Protein AF-A0A5E4V5P6-F1 (afdb_monomer)

Foldseek 3Di:
DKKFAWAQPPVNPDTHRDDQVCQVVQVLLVVLVVVCVVVVWDKDFDADLDDLVDDDDGRNMMDTPDDDDPVDPVNVVNCCQQPNPPNPHPSRRM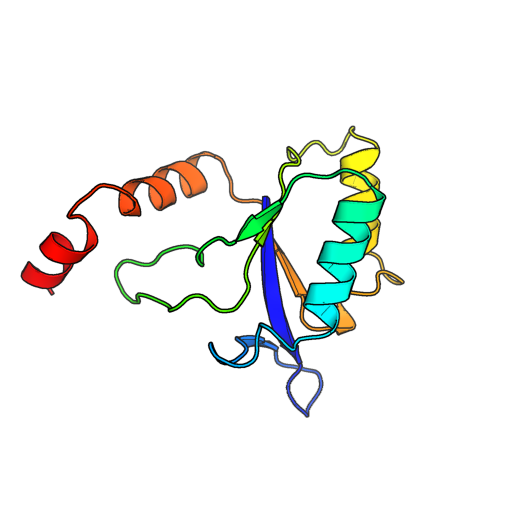DDDDDDPVSVVVSVVCVPPCNVVVSVVVD

Nearest PDB structures (foldseek):
  2zv3-assembly3_F  TM=4.871E-01  e=1.770E+00  Methanocaldococcus jannaschii DSM 2661
  4c3k-assembly2_C  TM=4.086E-01  e=1.364E+00  Synechococcus elongatus
  3erj-assembly1_A  TM=5.408E-01  e=3.867E+00  Archaeoglobus fulgidus
  1ufl-assembly1_C  TM=3.285E-01  e=2.980E+00  Thermus thermophilus HB8

Structure (mmCIF, N/CA/C/O backbone):
data_AF-A0A5E4V5P6-F1
#
_entry.id   AF-A0A5E4V5P6-F1
#
loop_
_atom_site.group_PDB
_atom_site.id
_atom_site.type_symbol
_atom_site.label_atom_id
_atom_site.label_alt_id
_atom_site.label_comp_id
_atom_site.label_asym_id
_atom_site.label_entity_id
_atom_site.label_seq_id
_atom_site.pdbx_PDB_ins_code
_atom_site.Cartn_x
_atom_site.Cartn_y
_atom_site.Cartn_z
_atom_site.occupancy
_atom_site.B_iso_or_equiv
_atom_site.auth_seq_id
_atom_site.auth_comp_id
_atom_site.auth_asym_id
_atom_site.auth_atom_id
_atom_site.pdbx_PDB_model_num
ATOM 1 N N . MET A 1 1 ? -5.940 3.086 -3.139 1.00 87.69 1 MET A N 1
ATOM 2 C CA . MET A 1 1 ? -4.760 3.449 -2.304 1.00 87.69 1 MET A CA 1
ATOM 3 C C . MET A 1 1 ? -3.826 2.247 -2.245 1.00 87.69 1 MET A C 1
ATOM 5 O O . MET A 1 1 ? -4.222 1.208 -2.758 1.00 87.69 1 MET A O 1
ATOM 9 N N . PHE A 1 2 ? -2.615 2.333 -1.688 1.00 87.19 2 PHE A N 1
ATOM 10 C CA . PHE A 1 2 ? -1.760 1.142 -1.559 1.00 87.19 2 PHE A CA 1
ATOM 11 C C . PHE A 1 2 ? -0.961 1.113 -0.256 1.00 87.19 2 PHE A C 1
ATOM 13 O O . PHE A 1 2 ? -0.797 2.131 0.416 1.00 87.19 2 PHE A O 1
ATOM 20 N N . VAL A 1 3 ? -0.489 -0.080 0.098 1.00 83.88 3 VAL A N 1
ATOM 21 C CA . VAL A 1 3 ? 0.260 -0.351 1.324 1.00 83.88 3 VAL A CA 1
ATOM 22 C C . VAL A 1 3 ? 1.621 -0.952 0.986 1.00 83.88 3 VAL A C 1
ATOM 24 O O . VAL A 1 3 ? 1.712 -1.914 0.220 1.00 83.88 3 VAL A O 1
ATOM 27 N N . GLU A 1 4 ? 2.682 -0.408 1.584 1.00 86.19 4 GLU A N 1
ATOM 28 C CA . GLU A 1 4 ? 4.014 -1.015 1.579 1.00 86.19 4 GLU A CA 1
ATOM 29 C C . GLU A 1 4 ? 4.346 -1.654 2.921 1.00 86.19 4 GLU A C 1
ATOM 31 O O . GLU A 1 4 ? 4.082 -1.088 3.980 1.00 86.19 4 GLU A O 1
ATOM 36 N N . PHE A 1 5 ? 5.026 -2.796 2.861 1.00 83.06 5 PHE A N 1
ATOM 37 C CA . PHE A 1 5 ? 5.515 -3.523 4.025 1.00 83.06 5 PHE A CA 1
ATOM 38 C C . PHE A 1 5 ? 7.032 -3.357 4.133 1.00 83.06 5 PHE A C 1
ATOM 40 O O . PHE A 1 5 ? 7.780 -3.553 3.172 1.00 83.06 5 PHE A O 1
ATOM 47 N N . ARG A 1 6 ? 7.483 -2.950 5.311 1.00 77.94 6 ARG A N 1
ATOM 48 C CA . ARG A 1 6 ? 8.862 -2.618 5.658 1.00 77.94 6 ARG A CA 1
ATOM 49 C C . ARG A 1 6 ? 9.216 -3.274 6.987 1.00 77.94 6 ARG A C 1
ATOM 51 O O . ARG A 1 6 ? 8.369 -3.493 7.846 1.00 77.94 6 ARG A O 1
ATOM 58 N N . ARG A 1 7 ? 10.496 -3.563 7.167 1.00 73.12 7 ARG A N 1
ATOM 59 C CA . ARG A 1 7 ? 11.092 -3.967 8.433 1.00 73.12 7 ARG A CA 1
ATOM 60 C C . ARG A 1 7 ? 11.441 -2.728 9.231 1.00 73.12 7 ARG A C 1
ATOM 62 O O . ARG A 1 7 ? 12.024 -1.803 8.679 1.00 73.12 7 ARG A O 1
ATOM 69 N N . ILE A 1 8 ? 11.131 -2.709 10.521 1.00 68.62 8 ILE A N 1
ATOM 70 C CA . ILE A 1 8 ? 11.752 -1.729 11.413 1.00 68.62 8 ILE A CA 1
ATOM 71 C C . ILE A 1 8 ? 13.180 -2.200 11.679 1.00 68.62 8 ILE A C 1
ATOM 73 O O . ILE A 1 8 ? 13.395 -3.374 11.997 1.00 68.62 8 ILE A O 1
ATOM 77 N N . ASP A 1 9 ? 14.153 -1.314 11.490 1.00 65.81 9 ASP A N 1
ATOM 78 C CA . ASP A 1 9 ? 15.552 -1.625 11.756 1.00 65.81 9 ASP A CA 1
ATOM 79 C C . ASP A 1 9 ? 15.766 -1.991 13.236 1.00 65.81 9 ASP A C 1
ATOM 81 O O . ASP A 1 9 ? 14.967 -1.660 14.115 1.00 65.81 9 ASP A O 1
ATOM 85 N N . GLY A 1 10 ? 16.863 -2.691 13.541 1.00 58.47 10 GLY A N 1
ATOM 86 C CA . GLY A 1 10 ? 17.157 -3.148 14.908 1.00 58.47 10 GLY A CA 1
ATOM 87 C C . GLY A 1 10 ? 17.304 -2.022 15.944 1.00 58.47 10 GLY A C 1
ATOM 88 O O . GLY A 1 10 ? 17.339 -2.300 17.139 1.00 58.47 10 GLY A O 1
ATOM 89 N N . ASN A 1 11 ? 17.363 -0.765 15.494 1.00 60.16 11 ASN A N 1
ATOM 90 C CA . ASN A 1 11 ? 17.484 0.427 16.327 1.00 60.16 11 ASN A CA 1
ATOM 91 C C . ASN A 1 11 ? 16.141 1.145 16.547 1.00 60.16 11 ASN A C 1
ATOM 93 O O . ASN A 1 11 ? 16.105 2.140 17.274 1.00 60.16 11 ASN A O 1
ATOM 97 N N . GLY A 1 12 ? 15.052 0.674 15.928 1.00 58.06 12 GLY A N 1
ATOM 98 C CA . GLY A 1 12 ? 13.719 1.264 16.045 1.00 58.06 12 GLY A CA 1
ATOM 99 C C . GLY A 1 12 ? 13.571 2.634 15.376 1.00 58.06 12 GLY A C 1
ATOM 100 O O . GLY A 1 12 ? 12.635 3.361 15.702 1.00 58.06 12 G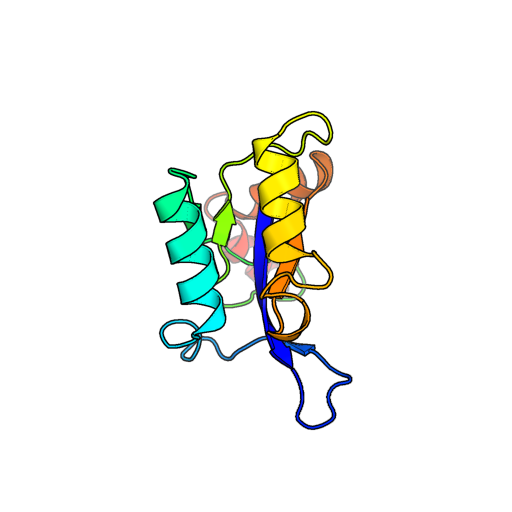LY A O 1
ATOM 101 N N . LYS A 1 13 ? 14.504 3.030 14.500 1.00 51.88 13 LYS A N 1
ATOM 102 C CA . LYS A 1 13 ? 14.586 4.394 13.937 1.00 51.88 13 LYS A CA 1
ATOM 103 C C . LYS A 1 13 ? 14.523 4.441 12.412 1.00 51.88 13 LYS A C 1
ATOM 105 O O . LYS A 1 13 ? 14.202 5.491 11.860 1.00 51.88 13 LYS A O 1
ATOM 110 N N . GLY A 1 14 ? 14.802 3.331 11.742 1.00 57.97 14 GLY A N 1
ATOM 111 C CA . GLY A 1 14 ? 14.756 3.181 10.291 1.00 57.97 14 GLY A CA 1
ATOM 112 C C . GLY A 1 14 ? 13.708 2.162 9.853 1.00 57.97 14 GLY A C 1
ATOM 113 O O . GLY A 1 14 ? 13.328 1.266 10.604 1.00 57.97 14 GLY A O 1
ATOM 114 N N . GLN A 1 15 ? 13.225 2.311 8.621 1.00 65.19 15 GLN A N 1
ATOM 115 C CA . GLN A 1 15 ? 12.338 1.343 7.980 1.00 65.19 15 GLN A CA 1
ATOM 116 C C . GLN A 1 15 ? 12.968 0.861 6.673 1.00 65.19 15 GLN A C 1
ATOM 118 O O . GLN A 1 15 ? 13.105 1.639 5.726 1.00 65.19 15 GLN A O 1
ATOM 123 N N . GLU A 1 16 ? 13.313 -0.419 6.613 1.00 68.12 16 GLU A N 1
ATOM 124 C CA . GLU A 1 16 ? 13.917 -1.066 5.451 1.00 68.12 16 GLU A CA 1
ATOM 125 C C . GLU A 1 16 ? 12.860 -1.787 4.623 1.00 68.12 16 GLU A C 1
ATOM 127 O O . GLU A 1 16 ? 11.961 -2.432 5.156 1.00 68.12 16 GLU A O 1
ATOM 132 N N . ILE A 1 17 ? 12.952 -1.701 3.300 1.00 67.44 17 ILE A N 1
ATOM 133 C C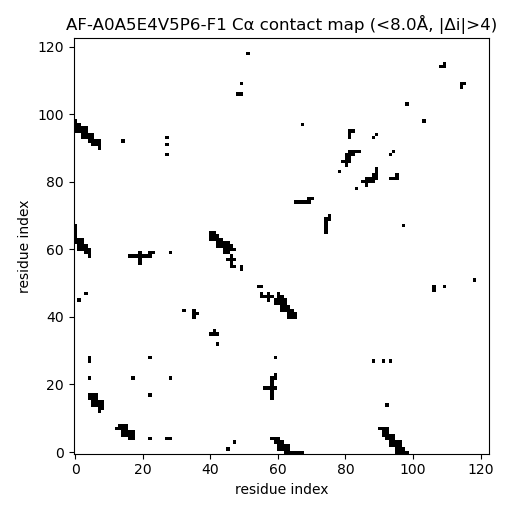A . ILE A 1 17 ? 12.065 -2.475 2.432 1.00 67.44 17 ILE A CA 1
ATOM 134 C C . ILE A 1 17 ? 12.431 -3.960 2.575 1.00 67.44 17 ILE A C 1
ATOM 136 O O . ILE A 1 17 ? 13.597 -4.327 2.437 1.00 67.44 17 ILE A O 1
ATOM 140 N N . ILE A 1 18 ? 11.433 -4.810 2.820 1.00 74.06 18 ILE A N 1
ATOM 141 C CA . ILE A 1 18 ? 11.622 -6.253 3.032 1.00 74.06 18 ILE A CA 1
ATOM 142 C C . ILE A 1 18 ? 12.172 -6.936 1.779 1.00 74.06 18 ILE A C 1
ATOM 144 O O . ILE A 1 18 ? 11.917 -6.481 0.657 1.00 74.06 18 ILE A O 1
ATOM 148 N N . ALA A 1 19 ? 12.940 -8.019 1.928 1.00 75.12 19 ALA A N 1
ATOM 149 C CA . ALA A 1 19 ? 13.473 -8.720 0.765 1.00 75.12 19 ALA A CA 1
ATOM 150 C C . ALA A 1 19 ? 12.343 -9.364 -0.062 1.00 75.12 19 ALA A C 1
ATOM 152 O O . ALA A 1 19 ? 11.316 -9.789 0.465 1.00 75.12 19 ALA A O 1
ATOM 153 N N . ALA A 1 20 ? 12.534 -9.474 -1.380 1.00 76.38 20 ALA A N 1
ATOM 154 C CA . ALA A 1 20 ? 11.501 -9.970 -2.300 1.00 76.38 20 ALA A CA 1
ATOM 155 C C . ALA A 1 20 ? 11.044 -11.418 -2.042 1.00 76.38 20 ALA A C 1
ATOM 157 O O . ALA A 1 20 ? 9.989 -11.815 -2.517 1.00 76.38 20 ALA A O 1
ATOM 158 N N . HIS A 1 21 ? 11.805 -12.209 -1.287 1.00 78.44 21 HIS A N 1
ATOM 159 C CA . HIS A 1 21 ? 11.417 -13.567 -0.898 1.00 78.44 21 HIS A CA 1
ATOM 160 C C . HIS A 1 21 ? 10.742 -13.631 0.484 1.00 78.44 21 HIS A C 1
ATOM 162 O O . HIS A 1 21 ? 10.143 -14.647 0.817 1.00 78.44 21 HIS A O 1
ATOM 168 N N . GLU A 1 22 ? 10.804 -12.561 1.281 1.00 83.62 22 GLU A N 1
ATOM 169 C CA . GLU A 1 22 ? 10.324 -12.549 2.672 1.00 83.62 22 GLU A CA 1
ATOM 170 C C . GLU A 1 22 ? 8.855 -12.146 2.799 1.00 83.62 22 GLU A C 1
ATOM 172 O O . GLU A 1 22 ? 8.217 -12.441 3.809 1.00 83.62 22 GLU A O 1
ATOM 177 N N . TRP A 1 23 ? 8.301 -11.468 1.788 1.00 83.69 23 TRP A N 1
ATOM 178 C CA . TRP A 1 23 ? 6.972 -10.862 1.902 1.00 83.69 23 TRP A CA 1
ATOM 179 C C . TRP A 1 23 ? 5.858 -11.870 2.173 1.00 83.69 23 TRP A C 1
ATOM 181 O O . TRP A 1 23 ? 4.874 -11.532 2.827 1.00 83.69 23 TRP A O 1
ATOM 191 N N . SER A 1 24 ? 6.006 -13.098 1.674 1.00 83.38 24 SER A N 1
ATOM 192 C CA . SER A 1 24 ? 4.985 -14.142 1.795 1.00 83.38 24 SER A CA 1
ATOM 193 C C . SER A 1 24 ? 4.829 -14.669 3.222 1.00 83.38 24 SER A C 1
ATOM 195 O O . SER A 1 24 ? 3.741 -15.095 3.581 1.00 83.38 24 SER A O 1
ATOM 197 N N . SER A 1 25 ? 5.877 -14.582 4.045 1.00 83.69 25 SER A N 1
ATOM 198 C CA . SER A 1 25 ? 5.882 -14.988 5.456 1.00 83.69 25 SER A CA 1
ATOM 199 C C . SER A 1 25 ? 5.821 -13.796 6.423 1.00 83.69 25 SER A C 1
ATOM 201 O O . SER A 1 25 ? 6.118 -13.931 7.611 1.00 83.69 25 SER A O 1
ATOM 203 N N . TRP A 1 26 ? 5.520 -12.594 5.920 1.00 83.00 26 TRP A N 1
ATOM 204 C CA . TRP A 1 26 ? 5.548 -11.366 6.709 1.00 83.00 26 TRP A CA 1
ATOM 205 C C . TRP A 1 26 ? 4.239 -11.174 7.482 1.00 83.00 26 TRP A C 1
ATOM 207 O O . TRP A 1 26 ? 3.240 -10.715 6.935 1.00 83.00 26 TRP A O 1
ATOM 217 N N . HIS A 1 27 ? 4.248 -11.464 8.781 1.00 84.44 27 HIS A N 1
ATOM 218 C CA . HIS A 1 27 ? 3.029 -11.488 9.596 1.00 84.44 27 HIS A CA 1
ATOM 219 C C . HIS A 1 27 ? 2.210 -10.170 9.621 1.00 84.44 27 HIS A C 1
ATOM 221 O O . HIS A 1 27 ? 0.982 -10.223 9.570 1.00 84.44 27 HIS A O 1
ATOM 227 N N . PRO A 1 28 ? 2.815 -8.963 9.628 1.00 84.25 28 PRO A N 1
ATOM 228 C CA . PRO A 1 28 ? 2.052 -7.722 9.449 1.00 84.25 28 PRO A CA 1
ATOM 229 C C . PRO A 1 28 ? 1.253 -7.639 8.140 1.00 84.25 28 PRO A C 1
ATOM 231 O O . PRO A 1 28 ? 0.201 -7.009 8.118 1.00 84.25 28 PRO A O 1
ATOM 234 N N . ARG A 1 29 ? 1.720 -8.279 7.061 1.00 88.25 29 ARG A N 1
ATOM 235 C CA . ARG A 1 29 ? 1.000 -8.324 5.784 1.00 88.25 29 ARG A CA 1
ATOM 236 C C . ARG A 1 29 ? -0.237 -9.204 5.889 1.00 88.25 29 ARG A C 1
ATOM 238 O O . ARG A 1 29 ? -1.297 -8.792 5.433 1.00 88.25 29 ARG A O 1
ATOM 245 N N . GLU A 1 30 ? -0.102 -10.368 6.519 1.00 89.38 30 GLU A N 1
ATOM 246 C CA . GLU A 1 30 ? -1.230 -11.264 6.805 1.00 89.38 30 GLU A CA 1
ATOM 247 C C . GLU A 1 30 ? -2.298 -10.539 7.625 1.00 89.38 30 GLU A C 1
ATOM 249 O O . GLU A 1 30 ? -3.445 -10.491 7.209 1.00 89.38 30 GLU A O 1
ATOM 254 N N . LYS A 1 31 ? -1.911 -9.842 8.703 1.00 89.25 31 LYS A N 1
ATOM 255 C CA . LYS A 1 31 ? -2.856 -9.072 9.531 1.00 89.25 31 LYS A CA 1
ATOM 256 C C . LYS A 1 31 ? -3.642 -8.021 8.752 1.00 89.25 31 LYS A C 1
ATOM 258 O O . LYS A 1 31 ? -4.813 -7.803 9.046 1.00 89.25 31 LYS A O 1
ATOM 263 N N . VAL A 1 32 ? -2.994 -7.332 7.810 1.00 90.31 32 VAL A N 1
ATOM 264 C CA . VAL A 1 32 ? -3.674 -6.341 6.967 1.00 90.31 32 VAL A CA 1
ATOM 265 C C . VAL A 1 32 ? -4.658 -7.034 6.029 1.00 90.31 32 VAL A C 1
ATOM 267 O O . VAL A 1 32 ? -5.796 -6.592 5.935 1.00 90.31 32 VAL A O 1
ATOM 270 N N . ILE A 1 33 ? -4.254 -8.129 5.384 1.00 92.56 33 ILE A N 1
ATOM 271 C CA . ILE A 1 33 ? -5.126 -8.902 4.488 1.00 92.56 33 ILE A CA 1
ATOM 272 C C . ILE A 1 33 ? -6.321 -9.482 5.245 1.00 92.56 33 ILE A C 1
ATOM 274 O O . ILE A 1 33 ? -7.451 -9.263 4.827 1.00 92.56 33 ILE A O 1
ATOM 278 N N . ASP A 1 34 ? -6.095 -10.119 6.392 1.00 93.25 34 ASP A N 1
ATOM 279 C CA . ASP A 1 34 ? -7.158 -10.699 7.217 1.00 93.25 34 ASP A CA 1
ATOM 280 C C . ASP A 1 34 ? -8.180 -9.637 7.644 1.00 93.25 34 ASP A C 1
ATOM 282 O O . ASP A 1 34 ? -9.386 -9.887 7.664 1.00 93.25 34 ASP A O 1
ATOM 286 N N . TRP A 1 35 ? -7.711 -8.428 7.975 1.00 93.31 35 TRP A N 1
ATOM 287 C CA . TRP A 1 35 ? -8.590 -7.316 8.322 1.00 93.31 35 TRP A CA 1
ATOM 288 C C . TRP A 1 35 ? -9.401 -6.823 7.117 1.00 93.31 35 TRP A C 1
ATOM 290 O O . TRP A 1 35 ? -10.604 -6.598 7.249 1.00 93.31 35 TRP A O 1
ATOM 300 N N . LEU A 1 36 ? -8.772 -6.691 5.944 1.00 94.50 36 LEU A N 1
ATOM 301 C CA . LEU A 1 36 ? -9.453 -6.305 4.703 1.00 94.50 36 LEU A CA 1
ATOM 302 C C . LEU A 1 36 ? -10.515 -7.342 4.312 1.00 94.50 36 LEU A C 1
ATOM 304 O O . LEU A 1 36 ? -11.658 -6.973 4.039 1.00 94.50 36 LEU A O 1
ATOM 308 N N . ASP A 1 37 ? -10.172 -8.629 4.375 1.00 96.38 37 ASP A N 1
ATOM 309 C CA . ASP A 1 37 ? -11.073 -9.741 4.069 1.00 96.38 37 ASP A CA 1
ATOM 310 C C . ASP A 1 37 ? -12.257 -9.779 5.049 1.00 96.38 37 ASP A C 1
ATOM 312 O O . ASP A 1 37 ? -13.410 -9.896 4.629 1.00 96.38 37 ASP A O 1
ATOM 316 N N . ALA A 1 38 ? -12.012 -9.581 6.351 1.00 96.06 38 ALA A N 1
ATOM 317 C CA . ALA A 1 38 ? -13.066 -9.503 7.367 1.00 96.06 38 ALA A CA 1
ATOM 318 C C . ALA A 1 38 ? -14.029 -8.319 7.156 1.00 96.06 38 ALA A C 1
ATOM 320 O O . ALA A 1 38 ? -15.181 -8.366 7.595 1.00 96.06 38 ALA A O 1
ATOM 321 N N . LYS A 1 39 ? -13.568 -7.258 6.486 1.00 94.69 39 LYS A N 1
ATOM 322 C CA . LYS A 1 39 ? -14.359 -6.076 6.124 1.00 94.69 39 LYS A CA 1
ATOM 323 C C . LYS A 1 39 ? -14.998 -6.168 4.738 1.00 94.69 39 LYS A C 1
ATOM 325 O O . LYS A 1 39 ? -15.790 -5.296 4.391 1.00 94.69 39 LYS A O 1
ATOM 330 N N . GLY A 1 40 ? -14.684 -7.209 3.964 1.00 95.12 40 GLY A N 1
ATOM 331 C CA . GLY A 1 40 ? -15.140 -7.353 2.581 1.00 95.12 40 GLY A CA 1
ATOM 332 C C . GLY A 1 40 ? -14.526 -6.319 1.633 1.00 95.12 40 GLY A C 1
ATOM 333 O O . GLY A 1 40 ? -15.155 -5.949 0.644 1.00 95.12 40 GLY A O 1
ATOM 334 N N . ILE A 1 41 ? -13.328 -5.822 1.947 1.00 95.25 41 ILE A N 1
ATOM 335 C CA . ILE A 1 41 ? -12.622 -4.824 1.146 1.00 95.25 41 ILE A CA 1
ATOM 336 C C . ILE A 1 41 ? -11.764 -5.535 0.100 1.00 95.25 41 ILE A C 1
ATOM 338 O O . ILE A 1 41 ? -10.923 -6.368 0.435 1.00 95.25 41 ILE A O 1
ATOM 342 N N . GLY A 1 42 ? -11.940 -5.169 -1.170 1.00 95.88 42 GLY A N 1
ATOM 343 C CA . GLY A 1 42 ? -11.118 -5.689 -2.258 1.00 95.88 42 GLY A CA 1
ATOM 344 C C . GLY A 1 42 ? -9.651 -5.271 -2.131 1.00 95.88 42 GLY A C 1
ATOM 345 O O . GLY A 1 42 ? -9.334 -4.127 -1.795 1.00 95.88 42 GLY A O 1
ATOM 346 N N . TRP A 1 43 ? -8.743 -6.191 -2.446 1.00 96.06 43 TRP A N 1
ATOM 347 C CA . TRP A 1 43 ? -7.315 -5.911 -2.540 1.00 96.06 43 TRP A CA 1
ATOM 348 C C . TRP A 1 43 ? -6.655 -6.767 -3.620 1.00 96.06 43 TRP A C 1
ATOM 350 O O . TRP A 1 43 ? -7.156 -7.826 -4.000 1.00 96.06 43 TRP A O 1
ATOM 360 N N . SER A 1 44 ? -5.511 -6.310 -4.124 1.00 94.50 44 SER A N 1
ATOM 361 C CA . SER A 1 44 ? -4.711 -7.070 -5.086 1.00 94.50 44 SER A CA 1
ATOM 362 C C . SER A 1 44 ? -3.219 -6.782 -4.920 1.00 94.50 44 SER A C 1
ATOM 364 O O . SER A 1 44 ? -2.861 -5.678 -4.502 1.00 94.50 44 SER A O 1
ATOM 366 N N . PRO A 1 45 ? -2.321 -7.723 -5.270 1.00 92.31 45 PRO A N 1
ATOM 367 C CA . PRO A 1 45 ? -0.899 -7.422 -5.410 1.00 92.31 45 PRO A CA 1
ATOM 368 C C . PRO A 1 45 ? -0.677 -6.207 -6.316 1.00 92.31 45 PRO A C 1
ATOM 370 O O . PRO A 1 45 ? -1.336 -6.079 -7.350 1.00 92.31 45 PRO A O 1
ATOM 373 N N . CYS A 1 46 ? 0.250 -5.327 -5.944 1.00 87.69 46 CYS A N 1
ATOM 374 C CA . CYS A 1 46 ? 0.657 -4.202 -6.784 1.00 87.69 46 CYS A CA 1
ATOM 375 C C . CYS A 1 46 ? 2.176 -3.993 -6.751 1.00 87.69 46 CYS A C 1
ATOM 377 O O . CYS A 1 46 ? 2.878 -4.544 -5.904 1.00 87.69 46 CYS A O 1
ATOM 379 N N . GLY A 1 47 ? 2.697 -3.209 -7.695 1.00 82.69 47 GLY A N 1
ATOM 380 C CA . GLY A 1 47 ? 4.093 -2.774 -7.687 1.00 82.69 47 GLY A CA 1
ATOM 381 C C . GLY A 1 47 ? 4.351 -1.625 -6.706 1.00 82.69 47 GLY A C 1
ATOM 382 O O . GLY A 1 47 ? 3.435 -1.091 -6.081 1.00 82.69 47 GLY A O 1
ATOM 383 N N . HIS A 1 48 ? 5.619 -1.230 -6.600 1.00 83.12 48 HIS A N 1
ATOM 384 C CA . HIS A 1 48 ? 6.011 0.038 -5.980 1.00 83.12 48 HIS A CA 1
ATOM 385 C C . HIS A 1 48 ? 5.550 1.241 -6.820 1.00 83.12 48 HIS A C 1
ATOM 387 O O . HIS A 1 48 ? 5.215 1.090 -7.996 1.00 83.12 48 HIS A O 1
ATOM 393 N N . ILE A 1 49 ? 5.621 2.449 -6.240 1.00 83.19 49 ILE A N 1
ATOM 394 C CA . ILE A 1 49 ? 5.632 3.678 -7.048 1.00 83.19 49 ILE A CA 1
ATOM 395 C C . ILE A 1 49 ? 6.840 3.585 -7.976 1.00 83.19 49 ILE A C 1
ATOM 397 O O . ILE A 1 49 ? 7.984 3.459 -7.533 1.00 83.19 49 ILE A O 1
ATOM 401 N N . ALA A 1 50 ? 6.560 3.577 -9.265 1.00 80.31 50 ALA A N 1
ATOM 402 C CA . ALA A 1 50 ? 7.524 3.285 -10.285 1.00 80.31 50 ALA A CA 1
ATOM 403 C C . ALA A 1 50 ? 8.466 4.473 -10.506 1.00 80.31 50 ALA A C 1
ATOM 405 O O . ALA A 1 50 ? 8.102 5.641 -10.381 1.00 80.31 50 ALA A O 1
ATOM 406 N N . SER A 1 51 ? 9.712 4.143 -10.825 1.00 81.94 51 SER A N 1
ATOM 407 C CA . SER A 1 51 ? 10.795 5.092 -11.036 1.00 81.94 51 SER A CA 1
ATOM 408 C C . SER A 1 51 ? 11.542 4.693 -12.295 1.00 81.94 51 SER A C 1
ATOM 410 O O . SER A 1 51 ? 11.981 3.553 -12.422 1.00 81.94 51 SER A O 1
ATOM 412 N N . THR A 1 52 ? 11.755 5.643 -13.199 1.00 82.94 52 THR A N 1
ATOM 413 C CA . THR A 1 52 ? 12.593 5.451 -14.391 1.00 82.94 52 THR A CA 1
ATOM 414 C C . THR A 1 52 ? 14.086 5.429 -14.062 1.00 82.94 52 THR A C 1
ATOM 416 O O . THR A 1 52 ? 14.898 5.554 -14.960 1.00 82.94 52 THR A O 1
ATOM 419 N N . ASN A 1 53 ? 14.471 5.349 -12.786 1.00 83.44 53 ASN A N 1
ATOM 420 C CA . ASN A 1 53 ? 15.859 5.157 -12.357 1.00 83.44 53 ASN A CA 1
ATOM 421 C C . ASN A 1 53 ? 16.059 3.815 -11.637 1.00 83.44 53 ASN A C 1
ATOM 423 O O . ASN A 1 53 ? 17.182 3.472 -11.277 1.00 83.44 53 ASN A O 1
ATOM 427 N N . MET A 1 54 ? 14.976 3.086 -11.342 1.00 76.62 54 MET A N 1
ATOM 428 C CA . MET A 1 54 ? 15.035 1.836 -10.592 1.00 76.62 54 MET A CA 1
ATOM 429 C C . MET A 1 54 ? 13.753 1.025 -10.786 1.00 76.62 54 MET A C 1
ATOM 431 O O . MET A 1 54 ? 12.673 1.457 -10.380 1.00 76.62 54 MET A O 1
ATOM 435 N N . GLN A 1 55 ? 13.892 -0.197 -11.298 1.00 75.19 55 GLN A N 1
ATOM 436 C CA . GLN A 1 55 ? 12.818 -1.185 -11.305 1.00 75.19 55 GLN A CA 1
ATOM 437 C C . GLN A 1 55 ? 12.958 -2.109 -10.089 1.00 75.19 55 GLN A C 1
ATOM 439 O O . GLN A 1 55 ? 13.958 -2.806 -9.920 1.00 75.19 55 GLN A O 1
ATOM 444 N N . MET A 1 56 ? 11.953 -2.101 -9.215 1.00 79.12 56 MET A N 1
ATOM 445 C CA . MET A 1 56 ? 11.908 -2.960 -8.032 1.00 79.12 56 MET A CA 1
ATOM 446 C C . MET A 1 56 ? 11.095 -4.219 -8.331 1.00 79.12 56 MET A C 1
ATOM 448 O O . MET A 1 56 ? 10.003 -4.137 -8.890 1.00 79.12 56 MET A O 1
ATOM 452 N N . SER A 1 57 ? 11.594 -5.380 -7.904 1.00 83.44 57 SER A N 1
ATOM 453 C CA . SER A 1 57 ? 10.782 -6.597 -7.859 1.00 83.44 57 SER A CA 1
ATOM 454 C C . SER A 1 57 ? 9.623 -6.448 -6.869 1.00 83.44 57 SER A C 1
ATOM 456 O O . SER A 1 57 ? 9.667 -5.617 -5.960 1.00 83.44 57 SER A O 1
ATOM 458 N N . TYR A 1 58 ? 8.586 -7.270 -7.038 1.00 88.25 58 TYR A N 1
ATOM 459 C CA . TYR A 1 58 ? 7.462 -7.329 -6.107 1.00 88.25 58 TYR A CA 1
ATOM 460 C C . TYR A 1 58 ? 7.926 -7.745 -4.704 1.00 88.25 58 TYR A C 1
ATOM 462 O O . TYR A 1 58 ? 8.655 -8.728 -4.548 1.00 88.25 58 TYR A O 1
ATOM 470 N N . ARG A 1 59 ? 7.498 -7.002 -3.677 1.00 87.81 59 ARG A N 1
ATOM 471 C CA . ARG A 1 59 ? 7.876 -7.234 -2.271 1.00 87.81 59 ARG A CA 1
ATOM 472 C C . ARG A 1 59 ? 6.660 -7.232 -1.347 1.00 87.81 59 ARG A C 1
ATOM 474 O O . ARG A 1 59 ? 6.760 -6.867 -0.181 1.00 87.81 59 ARG A O 1
ATOM 481 N N . GLY A 1 60 ? 5.509 -7.658 -1.863 1.00 89.19 60 GLY A N 1
ATOM 482 C CA . GLY A 1 60 ? 4.304 -7.872 -1.066 1.00 89.19 60 GLY A CA 1
ATOM 483 C C . GLY A 1 60 ? 3.332 -6.705 -1.005 1.00 89.19 60 GLY A C 1
ATOM 484 O O . GLY A 1 60 ? 2.342 -6.836 -0.289 1.00 89.19 60 GLY A O 1
ATOM 485 N N . GLN A 1 61 ? 3.595 -5.597 -1.705 1.00 90.50 61 GLN A N 1
ATOM 486 C CA . GLN A 1 61 ? 2.713 -4.429 -1.728 1.00 90.50 61 GLN A CA 1
ATOM 487 C C . GLN A 1 61 ? 1.306 -4.804 -2.190 1.00 90.50 61 GLN A C 1
ATOM 489 O O . GLN A 1 61 ? 1.125 -5.675 -3.041 1.00 90.50 61 GLN A O 1
ATOM 494 N N . ILE A 1 62 ? 0.300 -4.131 -1.647 1.00 92.44 62 ILE A N 1
ATOM 495 C CA . ILE A 1 62 ? -1.085 -4.366 -2.053 1.00 92.44 62 ILE A CA 1
ATOM 496 C C . ILE A 1 62 ? -1.790 -3.055 -2.363 1.00 92.44 62 ILE A C 1
ATOM 498 O O . ILE A 1 62 ? -1.635 -2.063 -1.648 1.00 92.44 62 ILE A O 1
ATOM 502 N N . TYR A 1 63 ? -2.586 -3.076 -3.424 1.00 92.50 63 TYR A N 1
ATOM 503 C CA . TYR A 1 63 ? -3.618 -2.089 -3.682 1.00 92.50 63 TYR A CA 1
ATOM 504 C C . TYR A 1 63 ? -4.830 -2.397 -2.799 1.00 92.50 63 TYR A C 1
ATOM 506 O O . TYR A 1 63 ? -5.196 -3.560 -2.640 1.00 92.50 63 TYR A O 1
ATOM 514 N N . ILE A 1 64 ? -5.446 -1.350 -2.254 1.00 92.75 64 ILE A N 1
ATOM 515 C CA . ILE A 1 64 ? -6.709 -1.413 -1.514 1.00 92.75 64 ILE A CA 1
ATOM 516 C C . ILE A 1 64 ? -7.776 -0.702 -2.344 1.00 92.75 64 ILE A C 1
ATOM 518 O O . ILE A 1 64 ? -7.612 0.485 -2.671 1.00 92.75 64 ILE A O 1
ATOM 522 N N . ASP A 1 65 ? -8.867 -1.415 -2.628 1.00 92.69 65 ASP A N 1
ATOM 523 C CA . ASP A 1 65 ? -10.035 -0.948 -3.385 1.00 92.69 65 ASP A CA 1
ATOM 524 C C . ASP A 1 65 ? -10.983 -0.119 -2.507 1.00 92.69 65 ASP A C 1
ATOM 526 O O . ASP A 1 65 ? -12.169 -0.394 -2.341 1.00 92.69 65 ASP A O 1
ATOM 530 N N . ILE A 1 66 ? -10.408 0.906 -1.881 1.00 89.00 66 ILE A N 1
ATOM 531 C CA . ILE A 1 66 ? -11.126 1.969 -1.189 1.00 89.00 66 ILE A CA 1
ATOM 532 C C . ILE A 1 66 ? -10.685 3.288 -1.811 1.00 89.00 66 ILE A C 1
ATOM 534 O O . ILE A 1 66 ? -9.502 3.513 -2.107 1.00 89.00 66 ILE A O 1
ATOM 538 N N . ARG A 1 67 ? -11.660 4.171 -2.022 1.00 86.88 67 ARG A N 1
ATOM 539 C CA . ARG A 1 67 ? -11.412 5.550 -2.439 1.00 86.88 67 ARG A CA 1
ATOM 540 C C . ARG A 1 67 ? -11.023 6.376 -1.223 1.00 86.88 67 ARG A C 1
ATOM 542 O O . ARG A 1 67 ? -11.590 6.206 -0.153 1.00 86.88 67 ARG A O 1
ATOM 549 N N . TYR A 1 68 ? -10.067 7.276 -1.404 1.00 87.44 68 TYR A N 1
ATOM 550 C CA . TYR A 1 68 ? -9.770 8.269 -0.383 1.00 87.44 68 TYR A CA 1
ATOM 551 C C . TYR A 1 68 ? -10.973 9.206 -0.244 1.00 87.44 68 TYR A C 1
ATOM 553 O O . TYR A 1 68 ? -11.281 9.950 -1.174 1.00 87.44 68 TYR A O 1
ATOM 561 N N . GLU A 1 69 ? -11.660 9.122 0.890 1.00 90.00 69 GLU A N 1
ATOM 562 C CA . GLU A 1 69 ? -12.820 9.947 1.214 1.00 90.00 69 GLU A CA 1
ATOM 563 C C . GLU A 1 69 ? -12.865 10.145 2.73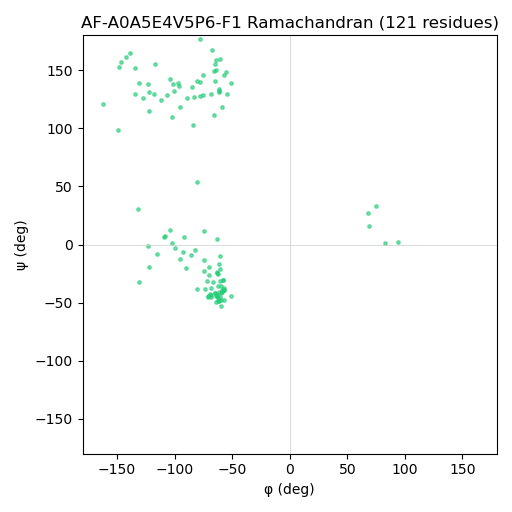8 1.00 90.00 69 GLU A C 1
ATOM 565 O O . GLU A 1 69 ? -13.322 9.259 3.456 1.00 90.00 69 GLU A O 1
ATOM 570 N N . PRO A 1 70 ? -12.379 11.283 3.267 1.00 85.19 70 PRO A N 1
ATOM 571 C CA . PRO A 1 70 ? -12.326 11.525 4.712 1.00 85.19 70 PRO A CA 1
ATOM 572 C C . PRO A 1 70 ? -13.690 11.507 5.412 1.00 85.19 70 PRO A C 1
ATOM 574 O O . PRO A 1 70 ? -13.751 11.343 6.628 1.00 85.19 70 PRO A O 1
ATOM 577 N N . SER A 1 71 ? -14.783 11.707 4.668 1.00 91.06 71 SER A N 1
ATOM 578 C CA . SER A 1 71 ? -16.143 11.616 5.209 1.00 91.06 71 SER A CA 1
ATOM 579 C C . SER A 1 71 ? -16.714 10.191 5.222 1.00 91.06 71 SER A C 1
ATOM 581 O O . SER A 1 71 ? -17.764 9.962 5.826 1.00 91.06 71 SER A O 1
ATOM 583 N N . ASP A 1 72 ? -16.034 9.231 4.590 1.00 92.50 72 ASP A N 1
ATOM 584 C CA . ASP A 1 72 ? -16.458 7.838 4.513 1.00 92.50 72 ASP A CA 1
ATOM 585 C C . ASP A 1 72 ? -16.043 7.070 5.777 1.00 92.50 72 ASP A C 1
ATOM 587 O O . ASP A 1 72 ? -14.882 7.059 6.195 1.00 92.50 72 ASP A O 1
ATOM 591 N N . ALA A 1 73 ? -17.016 6.410 6.406 1.00 92.38 73 ALA A N 1
ATOM 592 C CA . ALA A 1 73 ? -16.801 5.697 7.661 1.00 92.38 73 ALA A CA 1
ATOM 593 C C . ALA A 1 73 ? -15.871 4.480 7.511 1.00 92.38 73 ALA A C 1
ATOM 595 O O . ALA A 1 73 ? -15.137 4.158 8.444 1.00 92.38 73 ALA A O 1
ATOM 596 N N . LEU A 1 74 ? -15.885 3.813 6.352 1.00 91.38 74 LEU A N 1
ATOM 597 C CA . LEU A 1 74 ? -15.021 2.670 6.066 1.00 91.38 74 LEU A CA 1
ATOM 598 C C . LEU A 1 74 ? -13.579 3.127 5.819 1.00 91.38 74 LEU A C 1
ATOM 600 O O . LEU A 1 74 ? -12.647 2.481 6.300 1.00 91.38 74 LEU A O 1
ATOM 604 N N . TYR A 1 75 ? -13.389 4.261 5.136 1.00 91.75 75 TYR A N 1
ATOM 605 C CA . TYR A 1 75 ? -12.077 4.899 5.003 1.00 91.75 75 TYR A CA 1
ATOM 606 C C . TYR A 1 75 ? -11.508 5.301 6.370 1.00 91.75 75 TYR A C 1
ATOM 608 O O . TYR A 1 75 ? -10.371 4.951 6.678 1.00 91.75 75 TYR A O 1
ATOM 616 N N . ALA A 1 76 ? -12.298 5.970 7.215 1.00 90.62 76 ALA A N 1
ATOM 617 C CA . ALA A 1 76 ? -11.863 6.359 8.557 1.00 90.62 76 ALA A CA 1
ATOM 618 C C . ALA A 1 76 ? -11.482 5.143 9.421 1.00 90.62 76 ALA A C 1
ATOM 620 O O . ALA A 1 76 ? -10.535 5.200 10.207 1.00 90.62 76 ALA A O 1
ATOM 621 N N . GLU A 1 77 ? -12.187 4.018 9.264 1.00 91.44 77 GLU A N 1
ATOM 622 C CA . GLU A 1 77 ? -11.840 2.778 9.957 1.00 91.44 77 GLU A CA 1
ATOM 623 C C . GLU A 1 77 ? -10.531 2.161 9.437 1.00 91.44 77 GLU A C 1
ATOM 625 O O . GLU A 1 77 ? -9.698 1.734 10.238 1.00 91.44 77 GLU A O 1
ATOM 630 N N . LEU A 1 78 ? -10.322 2.152 8.114 1.00 90.25 78 LEU A N 1
ATOM 631 C CA . LEU A 1 78 ? -9.070 1.713 7.490 1.00 90.25 78 LEU A CA 1
ATOM 632 C C . LEU A 1 78 ? -7.888 2.565 7.963 1.00 90.25 78 LEU A C 1
ATOM 634 O O . LEU A 1 78 ? -6.854 2.022 8.351 1.00 90.25 78 LEU A O 1
ATOM 638 N N . GLU A 1 79 ? -8.044 3.888 7.952 1.00 89.06 79 GLU A N 1
ATOM 639 C CA . GLU A 1 79 ? -7.034 4.834 8.426 1.00 89.06 79 GLU A CA 1
ATOM 640 C C . GLU A 1 79 ? -6.733 4.599 9.912 1.00 89.06 79 GLU A C 1
ATOM 642 O O . GLU A 1 79 ? -5.576 4.457 10.294 1.00 89.06 79 GLU A O 1
ATOM 647 N N . GLY A 1 80 ? -7.756 4.424 10.753 1.00 88.69 80 GLY A N 1
ATOM 648 C CA . GLY A 1 80 ? -7.571 4.087 12.166 1.00 88.69 80 GLY A CA 1
ATOM 649 C C . GLY A 1 80 ? -6.874 2.739 12.395 1.00 88.69 80 GLY A C 1
ATOM 650 O O . GLY A 1 80 ? -6.072 2.604 13.322 1.00 88.69 80 GLY A O 1
ATOM 651 N N . PHE A 1 81 ? -7.137 1.742 11.550 1.00 88.12 81 PHE A N 1
ATOM 652 C CA . PHE A 1 81 ? -6.479 0.438 11.613 1.00 88.12 81 PHE A CA 1
ATOM 653 C C . PHE A 1 81 ? -5.004 0.506 11.184 1.00 88.12 81 PHE A C 1
ATOM 655 O O . PHE A 1 81 ? -4.140 -0.060 11.859 1.00 88.12 81 PHE A O 1
ATOM 662 N N . LEU A 1 82 ? -4.702 1.207 10.089 1.00 86.44 82 LEU A N 1
ATOM 663 C CA . LEU A 1 82 ? -3.348 1.298 9.536 1.00 86.44 82 LEU A CA 1
ATOM 664 C C . LEU A 1 82 ? -2.469 2.323 10.272 1.00 86.44 82 LEU A C 1
ATOM 666 O O . LEU A 1 82 ? -1.281 2.071 10.482 1.00 86.44 82 LEU A O 1
ATOM 670 N N . GLU A 1 83 ? -3.044 3.453 10.682 1.00 82.31 83 GLU A N 1
ATOM 671 C CA . GLU A 1 83 ? -2.330 4.642 11.170 1.00 82.31 83 GLU A CA 1
ATOM 672 C C . GLU A 1 83 ? -2.731 5.086 12.590 1.00 82.31 83 GLU A C 1
ATOM 674 O O . GLU A 1 83 ? -2.166 6.035 13.135 1.00 82.31 83 GLU A O 1
ATOM 679 N N . GLY A 1 84 ? -3.683 4.412 13.240 1.00 77.69 84 GLY A N 1
ATOM 680 C CA . GLY A 1 84 ? -4.088 4.764 14.601 1.00 77.69 84 GLY A CA 1
ATOM 681 C C . GLY A 1 84 ? -2.968 4.566 15.639 1.00 77.69 84 GLY A C 1
ATOM 682 O O . GLY A 1 84 ? -2.110 3.696 15.479 1.00 77.69 84 GLY A O 1
ATOM 683 N N . PRO A 1 85 ? -3.001 5.284 16.780 1.00 66.50 85 PRO A N 1
ATOM 684 C CA . PRO A 1 85 ? -2.010 5.139 17.858 1.00 66.50 85 PRO A CA 1
ATOM 685 C C . PRO A 1 85 ? -2.009 3.743 18.506 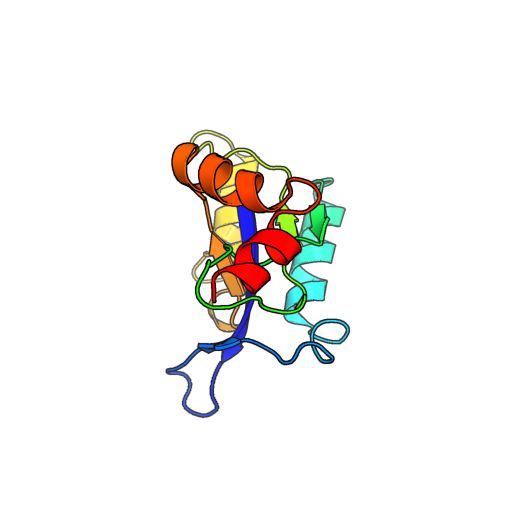1.00 66.50 85 PRO A C 1
ATOM 687 O O . PRO A 1 85 ? -0.995 3.312 19.047 1.00 66.50 85 PRO A O 1
ATOM 690 N N . ASN A 1 86 ? -3.138 3.032 18.416 1.00 63.19 86 ASN A N 1
ATOM 691 C CA . ASN A 1 86 ? -3.289 1.618 18.778 1.00 63.19 86 ASN A CA 1
ATOM 692 C C . ASN A 1 86 ? -3.471 0.720 17.541 1.00 63.19 86 ASN A C 1
ATOM 694 O O . ASN A 1 86 ? -3.773 -0.466 17.676 1.00 63.19 86 ASN A O 1
ATOM 698 N N . GLY A 1 87 ? -3.341 1.293 16.341 1.00 61.78 87 GLY A N 1
ATOM 699 C CA . GLY A 1 87 ? -3.397 0.558 15.091 1.00 61.78 87 GLY A CA 1
ATOM 700 C C . GLY A 1 87 ? -2.250 -0.454 15.067 1.00 61.78 87 GLY A C 1
ATOM 701 O O . GLY A 1 87 ? -1.122 -0.100 15.424 1.00 61.78 87 GLY A O 1
ATOM 702 N N . PRO A 1 88 ? -2.483 -1.719 14.681 1.00 55.62 88 PRO A N 1
ATOM 703 C CA . PRO A 1 88 ? -1.473 -2.778 14.770 1.00 55.62 88 PRO A CA 1
ATOM 704 C C . PRO A 1 88 ? -0.208 -2.573 13.904 1.00 55.62 88 PRO A C 1
ATOM 706 O O . PRO A 1 88 ? 0.629 -3.473 13.833 1.00 55.62 88 PRO A O 1
ATOM 709 N N . VAL A 1 89 ? -0.065 -1.431 13.221 1.00 63.50 89 VAL A N 1
ATOM 710 C CA . VAL A 1 89 ? 0.557 -1.355 11.897 1.00 63.50 89 VAL A CA 1
ATOM 711 C C . VAL A 1 89 ? 1.634 -0.249 11.774 1.00 63.50 89 VAL A C 1
ATOM 713 O O . VAL A 1 89 ? 2.675 -0.509 11.162 1.00 63.50 89 VAL A O 1
ATOM 716 N N . ILE A 1 90 ? 1.519 0.898 12.471 1.00 60.50 90 ILE A N 1
ATOM 717 C CA . ILE A 1 90 ? 2.575 1.948 12.505 1.00 60.50 90 ILE A CA 1
ATOM 718 C C . ILE A 1 90 ? 3.911 1.415 13.048 1.00 60.50 90 ILE A C 1
ATOM 720 O O . ILE A 1 90 ? 4.978 1.691 12.495 1.00 60.50 90 ILE A O 1
ATOM 724 N N . ASN A 1 91 ? 3.854 0.580 14.089 1.00 58.50 91 ASN A N 1
ATOM 725 C CA . ASN A 1 91 ? 5.034 -0.019 14.724 1.00 58.50 91 ASN A CA 1
ATOM 726 C C . ASN A 1 91 ? 5.420 -1.382 14.126 1.00 58.50 91 ASN A C 1
ATOM 728 O O . ASN A 1 91 ? 6.309 -2.051 14.644 1.00 58.50 91 ASN A O 1
ATOM 732 N N . ALA A 1 92 ? 4.766 -1.807 13.042 1.00 65.44 92 ALA A N 1
ATOM 733 C CA . ALA A 1 92 ? 5.064 -3.059 12.345 1.00 65.44 92 ALA A CA 1
ATOM 734 C C . ALA A 1 92 ? 5.747 -2.834 10.983 1.00 65.44 92 ALA A C 1
ATOM 736 O O . ALA A 1 92 ? 5.944 -3.785 10.226 1.00 65.44 92 ALA A O 1
ATOM 737 N N . GLY A 1 93 ? 6.104 -1.577 10.685 1.00 72.94 93 GLY A N 1
ATOM 738 C CA . GLY A 1 93 ? 6.782 -1.182 9.456 1.00 72.94 93 GLY A CA 1
ATOM 739 C C . GLY A 1 93 ? 5.864 -1.162 8.239 1.00 72.94 93 GLY A C 1
ATOM 740 O O . GLY A 1 93 ? 6.290 -1.429 7.129 1.00 72.94 93 GLY A O 1
ATOM 741 N N . VAL A 1 94 ? 4.595 -0.828 8.406 1.00 79.75 94 VAL A N 1
ATOM 742 C CA . VAL A 1 94 ? 3.683 -0.686 7.273 1.00 79.75 94 VAL A CA 1
ATOM 743 C C . VAL A 1 94 ? 3.506 0.790 6.949 1.00 79.75 94 VAL A C 1
ATOM 745 O O . VAL A 1 94 ? 3.406 1.625 7.845 1.00 79.75 94 VAL A O 1
ATOM 748 N N . ARG A 1 95 ? 3.500 1.121 5.659 1.00 82.69 95 ARG A N 1
ATOM 749 C CA . ARG A 1 95 ? 3.235 2.472 5.168 1.00 82.69 95 ARG A CA 1
ATOM 750 C C . ARG A 1 95 ? 1.991 2.473 4.310 1.00 82.69 95 ARG A C 1
ATOM 752 O O . ARG A 1 95 ? 1.894 1.680 3.375 1.00 82.69 95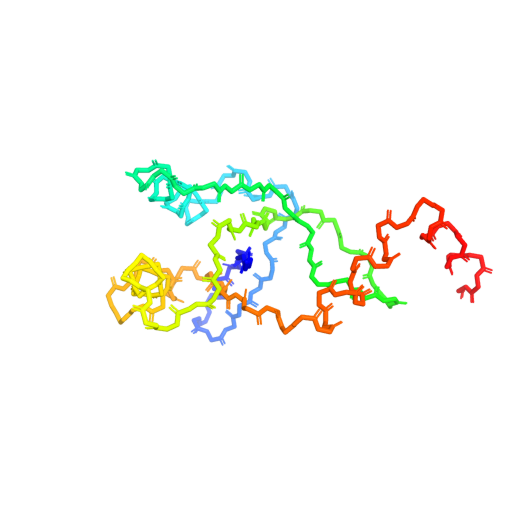 ARG A O 1
ATOM 759 N N . PHE A 1 96 ? 1.084 3.387 4.611 1.00 86.88 96 PHE A N 1
ATOM 760 C CA . PHE A 1 96 ? -0.128 3.606 3.848 1.00 86.88 96 PHE A CA 1
ATOM 761 C C . PHE A 1 96 ? 0.052 4.816 2.931 1.00 86.88 96 PHE A C 1
ATOM 763 O O . PHE A 1 96 ? 0.564 5.855 3.341 1.00 86.88 96 PHE A O 1
ATOM 770 N N . TYR A 1 97 ? -0.308 4.659 1.661 1.00 86.19 97 TYR A N 1
ATOM 771 C CA . TYR A 1 97 ? -0.113 5.675 0.640 1.00 86.19 97 TYR A CA 1
ATOM 772 C C . TYR A 1 97 ? -1.414 5.961 -0.105 1.00 86.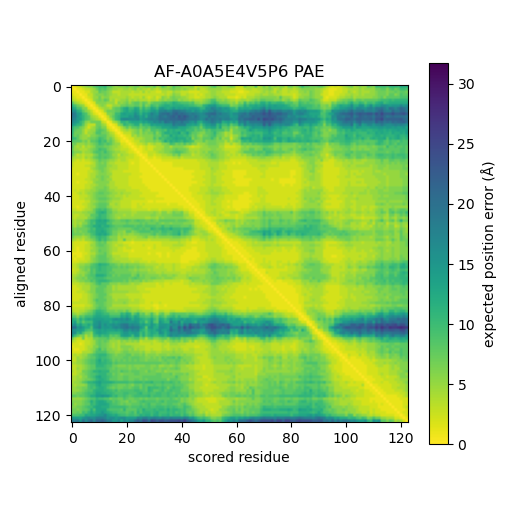19 97 TYR A C 1
ATOM 774 O O . TYR A 1 97 ? -2.019 5.081 -0.731 1.00 86.19 97 TYR A O 1
ATOM 782 N N . CYS A 1 98 ? -1.778 7.240 -0.134 1.00 88.19 98 CYS A N 1
ATOM 783 C CA . CYS A 1 98 ? -2.733 7.779 -1.086 1.00 88.19 98 CYS A CA 1
ATOM 784 C C . CYS A 1 98 ? -1.975 8.533 -2.185 1.00 88.19 98 CYS A C 1
ATOM 786 O O . CYS A 1 98 ? -1.402 9.594 -1.945 1.00 88.19 98 CYS A O 1
ATOM 788 N N . LEU A 1 99 ? -1.954 7.972 -3.396 1.00 83.94 99 LEU A N 1
ATOM 789 C CA . LEU A 1 99 ? -1.407 8.652 -4.568 1.00 83.94 99 LEU A CA 1
ATOM 790 C C . LEU A 1 99 ? -2.421 9.683 -5.079 1.00 83.94 99 LEU A C 1
ATOM 792 O O . LEU A 1 99 ? -3.564 9.307 -5.355 1.00 83.94 99 LEU A O 1
ATOM 796 N N . PRO A 1 100 ? -2.015 10.950 -5.271 1.00 84.94 100 PRO A N 1
ATOM 797 C CA . PRO A 1 100 ? -2.800 11.895 -6.048 1.00 84.94 100 PRO A CA 1
ATOM 798 C C . PRO A 1 100 ? -3.082 11.338 -7.446 1.00 84.94 100 PRO A C 1
ATOM 800 O O . PRO A 1 100 ? -2.253 10.626 -8.015 1.00 84.94 100 PRO A O 1
ATOM 803 N N . TYR A 1 101 ? -4.231 11.698 -8.015 1.00 82.38 101 TYR A N 1
ATOM 804 C CA . TYR A 1 101 ? -4.671 11.206 -9.324 1.00 82.38 101 TYR A CA 1
ATOM 805 C C . TYR A 1 101 ? -3.604 11.368 -10.418 1.00 82.38 101 TYR A C 1
ATOM 807 O O . TYR A 1 101 ? -3.319 10.425 -11.149 1.00 82.38 101 TYR A O 1
ATOM 815 N N . GLU A 1 102 ? -2.948 12.528 -10.479 1.00 84.81 102 GLU A N 1
ATOM 816 C CA . GLU A 1 102 ? -1.886 12.802 -11.455 1.00 84.81 102 GLU A CA 1
ATOM 817 C C . GLU A 1 102 ? -0.686 11.858 -11.303 1.00 84.81 102 GLU A C 1
ATOM 819 O O . GLU A 1 102 ? -0.169 11.342 -12.292 1.00 84.81 102 GLU A O 1
ATOM 824 N N . ALA A 1 103 ? -0.280 11.568 -10.064 1.00 83.75 103 ALA A N 1
ATOM 825 C CA . ALA A 1 103 ? 0.806 10.635 -9.789 1.00 83.75 103 ALA A CA 1
ATOM 826 C C . ALA A 1 103 ? 0.416 9.193 -10.151 1.00 83.75 103 ALA A C 1
ATOM 828 O O . ALA A 1 103 ? 1.236 8.449 -10.683 1.00 83.75 103 ALA A O 1
ATOM 829 N N . ALA A 1 104 ? -0.841 8.805 -9.913 1.00 83.50 104 ALA A N 1
ATOM 830 C CA . ALA A 1 104 ? -1.356 7.500 -10.318 1.00 83.50 104 ALA A CA 1
ATOM 831 C C . ALA A 1 104 ? -1.381 7.342 -11.848 1.00 83.50 104 ALA A C 1
ATOM 833 O O . ALA A 1 104 ? -0.979 6.296 -12.354 1.00 83.50 104 ALA A O 1
ATOM 834 N N . LEU A 1 105 ? -1.787 8.381 -12.587 1.00 84.38 105 LEU A N 1
ATOM 835 C CA . LEU A 1 105 ? -1.750 8.380 -14.052 1.00 84.38 105 LEU A CA 1
ATOM 836 C C . LEU A 1 105 ? -0.323 8.277 -14.599 1.00 84.38 105 LEU A C 1
ATOM 838 O O . LEU A 1 105 ? -0.080 7.500 -15.519 1.00 84.38 105 LEU A O 1
ATOM 842 N N . ALA A 1 106 ? 0.619 9.033 -14.027 1.00 85.19 106 ALA A N 1
ATOM 843 C CA . ALA A 1 106 ? 2.025 8.952 -14.415 1.00 85.19 106 ALA A CA 1
ATOM 844 C C . ALA A 1 106 ? 2.583 7.539 -14.189 1.00 85.19 106 ALA A C 1
ATOM 846 O O . ALA A 1 106 ? 3.265 6.994 -15.051 1.00 85.19 106 ALA A O 1
ATOM 847 N N . ASN A 1 107 ? 2.230 6.918 -13.063 1.00 84.25 107 ASN A N 1
ATOM 848 C CA . ASN A 1 107 ? 2.642 5.557 -12.744 1.00 84.25 107 ASN A CA 1
ATOM 849 C C . ASN A 1 107 ? 2.050 4.522 -13.714 1.00 84.25 107 ASN A C 1
ATOM 851 O O . ASN A 1 107 ? 2.761 3.628 -14.161 1.00 84.25 107 ASN A O 1
ATOM 855 N N . ALA A 1 108 ? 0.770 4.669 -14.071 1.00 85.38 108 ALA A N 1
ATOM 856 C CA . ALA A 1 108 ? 0.075 3.772 -14.995 1.00 85.38 108 ALA A CA 1
ATOM 857 C C . ALA A 1 108 ? 0.675 3.786 -16.412 1.00 85.38 108 ALA A C 1
ATOM 859 O O . ALA A 1 108 ? 0.549 2.811 -17.149 1.00 85.38 108 ALA A O 1
ATOM 860 N N . ALA A 1 109 ? 1.372 4.860 -16.805 1.00 84.44 109 ALA A N 1
ATOM 861 C CA . ALA A 1 109 ? 2.074 4.904 -18.087 1.00 84.44 109 ALA A CA 1
ATOM 862 C C . ALA A 1 109 ? 3.115 3.774 -18.217 1.00 84.44 109 ALA A C 1
ATOM 864 O O . ALA A 1 109 ? 3.327 3.267 -19.321 1.00 84.44 109 ALA A O 1
ATOM 865 N N . HIS A 1 110 ? 3.706 3.341 -17.098 1.00 85.12 110 HIS A N 1
ATOM 866 C CA . HIS A 1 110 ? 4.718 2.284 -17.060 1.00 85.12 110 HIS A CA 1
ATOM 867 C C . HIS A 1 110 ? 4.140 0.874 -17.263 1.00 85.12 110 HIS A C 1
ATOM 869 O O . HIS A 1 110 ? 4.899 -0.059 -17.522 1.00 85.12 110 HIS A O 1
ATOM 875 N N . ASP A 1 111 ? 2.815 0.720 -17.179 1.00 83.94 111 ASP A N 1
ATOM 876 C CA . ASP A 1 111 ? 2.116 -0.538 -17.465 1.00 83.94 111 ASP A CA 1
ATOM 877 C C . ASP A 1 111 ? 1.884 -0.735 -18.976 1.00 83.94 111 ASP A C 1
ATOM 879 O O . ASP A 1 111 ? 1.396 -1.781 -19.414 1.00 83.94 111 ASP A O 1
ATOM 883 N N . SER A 1 112 ? 2.232 0.264 -19.799 1.00 89.00 112 SER A N 1
ATOM 884 C CA . SER A 1 112 ? 2.128 0.168 -21.254 1.00 89.00 112 SER A CA 1
ATOM 885 C C . SER A 1 112 ? 3.029 -0.958 -21.783 1.00 89.00 112 SER A C 1
ATOM 887 O O . SER A 1 112 ? 4.218 -0.995 -21.448 1.00 89.00 112 SER A O 1
ATOM 889 N N . PRO A 1 113 ? 2.528 -1.848 -22.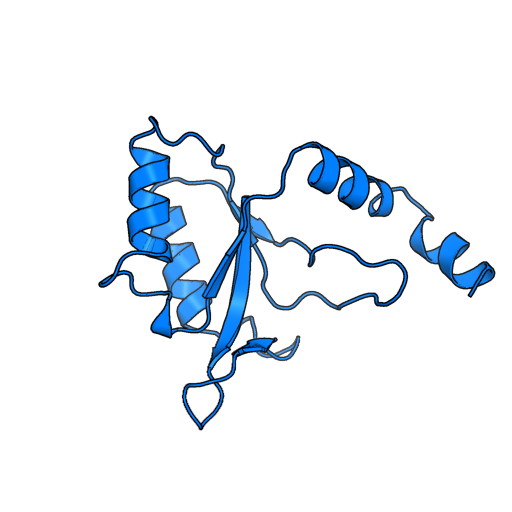661 1.00 91.56 113 PRO A N 1
ATOM 890 C CA . PRO A 1 113 ? 3.349 -2.902 -23.247 1.00 91.56 113 PRO A CA 1
ATOM 891 C C . PRO A 1 113 ? 4.607 -2.338 -23.924 1.00 91.56 113 PRO A C 1
ATOM 893 O O . PRO A 1 113 ? 4.517 -1.420 -24.745 1.00 91.56 113 PRO A O 1
ATOM 896 N N . GLY A 1 114 ? 5.779 -2.891 -23.605 1.00 88.19 114 GLY A N 1
ATOM 897 C CA . GLY A 1 114 ? 7.047 -2.449 -24.186 1.00 88.19 114 GLY A CA 1
ATOM 898 C C . GLY A 1 114 ? 7.679 -1.226 -23.509 1.00 88.19 114 GLY A C 1
ATOM 899 O O . GLY A 1 114 ? 8.691 -0.738 -24.007 1.00 88.19 114 GLY A O 1
ATOM 900 N N . PHE A 1 115 ? 7.074 -0.664 -22.452 1.00 89.44 115 PHE A N 1
ATOM 901 C CA . PHE A 1 115 ? 7.594 0.544 -21.801 1.00 89.44 115 PHE A CA 1
ATOM 902 C C . PHE A 1 115 ? 9.010 0.327 -21.257 1.00 89.44 115 PHE A C 1
ATOM 904 O O . PHE A 1 115 ? 9.916 1.090 -21.585 1.00 89.44 115 PHE A O 1
ATOM 911 N N . TRP A 1 116 ? 9.206 -0.726 -20.459 1.00 85.50 116 TRP A N 1
ATOM 912 C CA . TRP A 1 116 ? 10.490 -1.003 -19.813 1.00 85.50 116 TRP A CA 1
ATOM 913 C C . TRP A 1 116 ? 11.548 -1.490 -20.801 1.00 85.50 116 TRP A C 1
ATOM 915 O O . TRP A 1 116 ? 12.720 -1.176 -20.631 1.00 85.50 116 TRP A O 1
ATOM 925 N N . GLU A 1 117 ? 11.138 -2.196 -21.855 1.00 90.06 117 GLU A N 1
ATOM 926 C CA . GLU A 1 117 ? 12.015 -2.618 -22.943 1.00 90.06 117 GLU A CA 1
ATOM 927 C C . GLU A 1 117 ? 12.578 -1.408 -23.694 1.00 90.06 117 GLU A C 1
ATOM 929 O O . GLU A 1 117 ? 13.790 -1.299 -23.835 1.00 90.06 117 GLU A O 1
ATOM 934 N N . LYS A 1 118 ? 11.720 -0.462 -24.101 1.00 89.06 118 LYS A N 1
ATOM 935 C CA . LYS A 1 118 ? 12.153 0.778 -24.771 1.00 89.06 118 LYS A CA 1
ATOM 936 C C . LYS A 1 118 ? 13.003 1.652 -23.863 1.00 89.06 118 LYS A C 1
ATOM 938 O O . LYS A 1 118 ? 14.028 2.166 -24.286 1.00 89.06 118 LYS A O 1
ATOM 943 N N . TRP A 1 119 ? 12.582 1.815 -22.611 1.00 86.62 119 TRP A N 1
ATOM 944 C CA . TRP A 1 119 ? 13.347 2.576 -21.629 1.00 86.62 119 TRP A CA 1
ATOM 945 C C . TRP A 1 119 ? 14.769 2.012 -21.464 1.00 86.62 119 TRP A C 1
ATOM 947 O O . TRP A 1 119 ? 15.720 2.782 -21.391 1.00 86.62 119 TRP A O 1
ATOM 957 N N . ALA A 1 120 ? 14.930 0.684 -21.474 1.00 85.50 120 ALA A N 1
ATOM 958 C CA . ALA A 1 120 ? 16.234 0.035 -21.355 1.00 85.50 120 ALA A CA 1
ATOM 959 C C . ALA A 1 120 ? 17.135 0.206 -22.594 1.00 85.50 120 ALA A C 1
ATOM 961 O O . ALA A 1 120 ? 18.342 0.019 -22.483 1.00 85.50 120 ALA A O 1
ATOM 962 N N . GLU A 1 121 ? 16.585 0.553 -23.763 1.00 89.00 121 GLU A N 1
ATOM 963 C CA . GLU A 1 121 ? 17.375 0.879 -24.962 1.00 89.00 121 GLU A CA 1
ATOM 964 C C . GLU A 1 121 ? 18.036 2.267 -24.868 1.00 89.00 121 GLU A C 1
ATOM 966 O O . GLU A 1 121 ? 19.030 2.523 -25.548 1.00 89.00 121 GLU A O 1
ATOM 971 N N . GLU A 1 122 ? 17.492 3.159 -24.034 1.00 78.88 122 GLU A N 1
ATOM 972 C CA . GLU A 1 122 ? 17.928 4.556 -23.887 1.00 78.88 122 GLU A CA 1
ATOM 973 C C . GLU A 1 122 ? 18.794 4.806 -22.634 1.00 78.88 122 GLU A C 1
ATOM 975 O O . GLU A 1 122 ? 19.202 5.946 -22.395 1.00 78.88 122 GLU A O 1
ATOM 980 N N . PHE A 1 123 ? 19.072 3.763 -21.841 1.00 67.88 123 PHE A N 1
ATOM 981 C CA . PHE A 1 123 ? 19.783 3.827 -20.555 1.00 67.88 123 PHE A CA 1
ATOM 982 C C . PHE A 1 123 ? 21.237 3.343 -20.652 1.00 67.88 123 PHE A C 1
ATOM 984 O O . PHE A 1 123 ? 22.118 4.004 -20.052 1.00 67.88 123 PHE A O 1
#

Secondary structure (DSSP, 8-state):
-EEEEEEEPTTSS-EEEPPTTTGGG-HHHHHHHHHHHHHT--EEE--PSPBTTBPPPP-S-EEE-----TT-HHHHHHHHHHHSTT-SSGGGTEEEE---HHHHHHHHGGGSTTHHHHHHH--

Sequence (123 aa):
MFVEFRRIDGNGKGQEIIAAHEWSSWHPREKVIDWLDA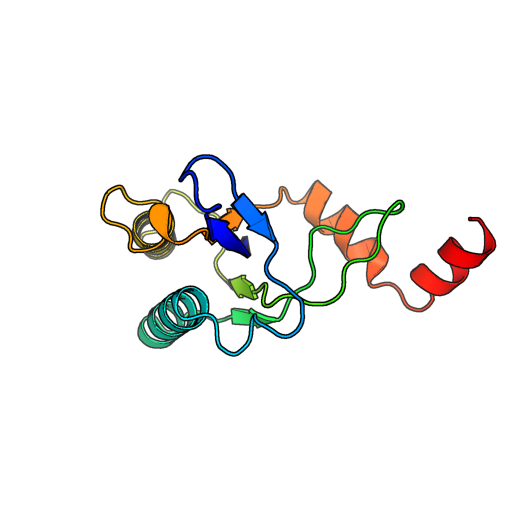KGIGWSPCGHIASTNMQMSYRGQIYIDIRYEPSDALYAELEGFLEGPNGPVINAGVRFYCLPYEAALANAAHDSPGFWEKWAEEF

Solvent-accessible surface area (backbone atoms only — not comparable to full-atom values): 7320 Å² total; per-residue (Å²): 64,37,39,44,55,23,38,58,38,102,82,75,79,50,72,43,76,49,54,63,82,48,37,89,77,34,64,66,57,51,55,52,50,54,51,32,57,77,69,71,48,53,69,45,82,39,73,73,91,73,46,102,88,53,89,76,78,61,34,68,20,32,34,39,73,52,72,95,40,90,89,38,70,69,44,49,49,50,47,40,45,47,66,27,99,83,19,84,24,56,90,50,24,45,45,83,44,78,70,54,70,69,59,48,54,61,46,54,57,62,73,41,89,62,38,66,62,55,53,62,75,77,109

Organism: NCBI:txid2508290

Radius of gyration: 15.72 Å; Cα contacts (8 Å, |Δi|>4): 162; chains: 1; bounding box: 37×28×44 Å

pLDDT: mean 82.8, std 10.22, range [51.88, 96.38]

Mean predicted aligned error: 6.49 Å